Protein AF-A0A353VS30-F1 (afdb_monomer)

Structure (mmCIF, N/CA/C/O backbone):
data_AF-A0A353VS30-F1
#
_entry.id   AF-A0A353VS30-F1
#
loop_
_atom_site.group_PDB
_atom_site.id
_atom_site.type_symbol
_atom_site.label_atom_id
_atom_site.label_alt_id
_atom_site.label_comp_id
_atom_site.label_asym_id
_atom_site.label_entity_id
_atom_site.label_seq_id
_atom_site.pdbx_PDB_ins_code
_atom_site.Cartn_x
_atom_site.Cartn_y
_atom_site.Cartn_z
_atom_site.occupancy
_atom_site.B_iso_or_equiv
_atom_site.auth_seq_id
_atom_site.auth_comp_id
_atom_site.auth_asym_id
_atom_site.auth_atom_id
_atom_site.pdbx_PDB_model_num
ATOM 1 N N . MET A 1 1 ? -18.199 0.343 0.682 1.00 45.50 1 MET A N 1
ATOM 2 C CA . MET A 1 1 ? -16.926 -0.180 1.217 1.00 45.50 1 MET A CA 1
ATOM 3 C C . MET A 1 1 ? -15.875 0.093 0.168 1.00 45.50 1 MET A C 1
ATOM 5 O O . MET A 1 1 ? -16.076 -0.318 -0.965 1.00 45.50 1 MET A O 1
ATOM 9 N N . THR A 1 2 ? -14.837 0.853 0.495 1.00 54.38 2 THR A N 1
ATOM 10 C CA . THR A 1 2 ? -13.725 1.086 -0.429 1.00 54.38 2 THR A CA 1
ATOM 11 C C . THR A 1 2 ? -12.935 -0.215 -0.499 1.00 54.38 2 THR A C 1
ATOM 13 O O . THR A 1 2 ? -12.343 -0.630 0.494 1.00 54.38 2 THR A O 1
ATOM 16 N N . THR A 1 3 ? -13.025 -0.925 -1.617 1.00 74.94 3 THR A N 1
ATOM 17 C CA . THR A 1 3 ? -12.225 -2.127 -1.852 1.00 74.94 3 THR A CA 1
ATOM 18 C C . THR A 1 3 ? -10.767 -1.708 -1.991 1.00 74.94 3 THR A C 1
ATOM 20 O O . THR A 1 3 ? -10.463 -0.805 -2.773 1.00 74.94 3 THR A O 1
ATOM 23 N N . LEU A 1 4 ? -9.878 -2.323 -1.208 1.00 88.81 4 LEU A N 1
ATOM 24 C CA . LEU A 1 4 ? -8.439 -2.136 -1.377 1.00 88.81 4 LEU A CA 1
ATOM 25 C C . LEU A 1 4 ? -8.020 -2.662 -2.755 1.00 88.81 4 LEU A C 1
ATOM 27 O O . L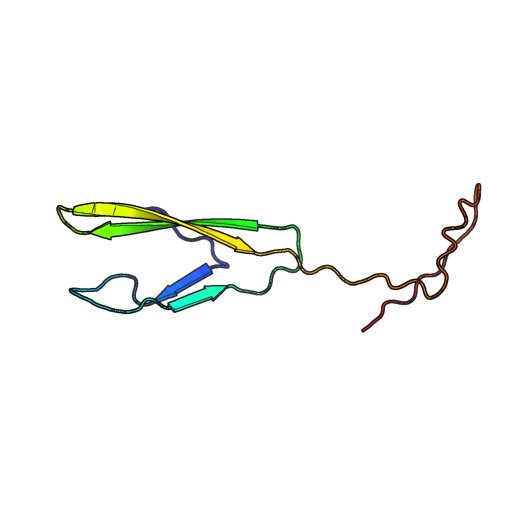EU A 1 4 ? -8.633 -3.613 -3.242 1.00 88.81 4 LEU A O 1
ATOM 31 N N . PRO A 1 5 ? -7.006 -2.059 -3.392 1.00 93.06 5 PRO A N 1
ATOM 32 C CA . PRO A 1 5 ? -6.454 -2.628 -4.607 1.00 93.06 5 PRO A CA 1
ATOM 33 C C . PRO A 1 5 ? -5.736 -3.946 -4.297 1.00 93.06 5 PRO A C 1
ATOM 35 O O . PRO A 1 5 ? -5.168 -4.104 -3.219 1.00 93.06 5 PRO A O 1
ATOM 38 N N . ASP A 1 6 ? -5.703 -4.859 -5.267 1.00 94.62 6 ASP A N 1
ATOM 39 C CA . ASP A 1 6 ? -5.224 -6.239 -5.074 1.00 94.62 6 ASP A CA 1
ATOM 40 C C . ASP A 1 6 ? -3.766 -6.341 -4.590 1.00 94.62 6 ASP A C 1
ATOM 42 O O . ASP A 1 6 ? -3.385 -7.322 -3.953 1.00 94.62 6 ASP A O 1
ATOM 46 N N . TRP A 1 7 ? -2.964 -5.304 -4.850 1.00 96.06 7 TRP A N 1
ATOM 47 C CA . TRP A 1 7 ? -1.565 -5.214 -4.435 1.00 96.06 7 TRP A CA 1
ATOM 48 C C . TRP A 1 7 ? -1.366 -4.773 -2.981 1.00 96.06 7 TRP A C 1
ATOM 50 O O . TRP A 1 7 ? -0.228 -4.771 -2.523 1.00 96.06 7 TRP A O 1
ATOM 60 N N . LEU A 1 8 ? -2.420 -4.360 -2.267 1.00 95.69 8 LEU A N 1
ATOM 61 C CA . LEU A 1 8 ? -2.344 -3.849 -0.897 1.00 95.69 8 LEU A CA 1
ATOM 62 C C . LEU A 1 8 ? -3.243 -4.662 0.040 1.00 95.69 8 LEU A C 1
ATOM 64 O O . LEU A 1 8 ? -4.466 -4.671 -0.093 1.00 95.69 8 LEU A O 1
ATOM 68 N N . ARG A 1 9 ? -2.639 -5.295 1.046 1.00 94.06 9 ARG A N 1
ATOM 69 C CA . ARG A 1 9 ? -3.326 -6.081 2.078 1.00 94.06 9 ARG A CA 1
ATOM 70 C C . ARG A 1 9 ? -3.196 -5.404 3.439 1.00 94.06 9 ARG A C 1
ATOM 72 O O . ARG A 1 9 ? -2.156 -4.837 3.762 1.00 94.06 9 ARG A O 1
ATOM 79 N N . ILE A 1 10 ? -4.264 -5.456 4.236 1.00 91.75 10 ILE A N 1
ATOM 80 C CA . ILE A 1 10 ? -4.337 -4.826 5.561 1.00 91.75 10 ILE A CA 1
ATOM 81 C C . ILE A 1 10 ? -4.897 -5.823 6.573 1.00 91.75 10 ILE A C 1
ATOM 83 O O . ILE A 1 10 ? -5.927 -6.449 6.312 1.00 91.75 10 ILE A O 1
ATOM 87 N N . SER A 1 11 ? -4.247 -5.956 7.732 1.00 91.31 11 SER A N 1
ATOM 88 C CA . SER A 1 11 ? -4.696 -6.854 8.800 1.00 91.31 11 SER A CA 1
ATOM 89 C C . SER A 1 11 ? -4.434 -6.281 10.204 1.00 91.31 11 SER A C 1
ATOM 91 O O . SER A 1 11 ? -3.351 -5.758 10.456 1.00 91.31 11 SER A O 1
ATOM 93 N N . PRO A 1 12 ? -5.388 -6.381 11.147 1.00 90.44 12 PRO A N 1
ATOM 94 C CA . PRO A 1 12 ? -6.762 -6.836 10.947 1.00 90.44 12 PRO A CA 1
ATOM 95 C C . PRO A 1 12 ? -7.618 -5.758 10.253 1.00 90.44 12 PRO A C 1
ATOM 97 O O . PRO A 1 12 ? -7.416 -4.563 10.451 1.00 90.44 12 PRO A O 1
ATOM 100 N N . ALA A 1 13 ? -8.621 -6.170 9.470 1.00 87.12 13 ALA A N 1
ATOM 101 C CA . ALA A 1 13 ? -9.536 -5.241 8.784 1.00 87.12 13 ALA A CA 1
ATOM 102 C C . ALA A 1 13 ? -10.525 -4.529 9.733 1.00 87.12 13 ALA A C 1
ATOM 104 O O . ALA A 1 13 ? -11.210 -3.585 9.343 1.00 87.12 13 ALA A O 1
ATOM 105 N N . SER A 1 14 ? -10.632 -4.996 10.979 1.00 87.19 14 SER A N 1
ATOM 106 C CA . SER A 1 14 ? -11.439 -4.380 12.031 1.00 87.19 14 SER A CA 1
ATOM 107 C C . SER A 1 14 ? -10.860 -4.711 13.405 1.00 87.19 14 SER A C 1
ATOM 109 O O . SER A 1 14 ? -10.130 -5.688 13.564 1.00 87.19 14 SER A O 1
ATOM 111 N N . GLY A 1 15 ? -11.193 -3.903 14.407 1.00 87.75 15 GLY A N 1
ATOM 112 C CA . GLY A 1 15 ? -10.719 -4.084 15.774 1.00 87.75 15 GLY A CA 1
ATOM 113 C C . GLY A 1 15 ? -11.519 -3.244 16.764 1.00 87.75 15 GLY A C 1
ATOM 114 O O . GLY A 1 15 ? -12.399 -2.473 16.377 1.00 87.75 15 GLY A O 1
ATOM 115 N N . LYS A 1 16 ? -11.225 -3.407 18.055 1.00 86.06 16 LYS A N 1
ATOM 116 C CA . LYS A 1 16 ? -11.809 -2.607 19.138 1.00 86.06 16 LYS A CA 1
ATOM 117 C C . LYS A 1 16 ? -10.704 -2.077 20.039 1.00 86.06 16 LYS A C 1
ATOM 119 O O . LYS A 1 16 ? -9.816 -2.831 20.419 1.00 86.06 16 LYS A O 1
ATOM 124 N N . GLY A 1 17 ? -10.828 -0.813 20.439 1.00 82.94 17 GLY A N 1
ATOM 125 C CA . GLY A 1 17 ? -9.861 -0.166 21.322 1.00 82.94 17 GLY A CA 1
ATOM 126 C C . GLY A 1 17 ? -8.507 0.099 20.650 1.00 82.94 17 GLY A C 1
ATOM 127 O O . GLY A 1 17 ? -8.396 0.003 19.426 1.00 82.94 17 GLY A O 1
ATOM 128 N N . PRO A 1 18 ? -7.486 0.473 21.439 1.00 82.12 18 PRO A N 1
ATOM 129 C CA . PRO A 1 18 ? -6.135 0.690 20.939 1.00 82.12 18 PRO A CA 1
ATOM 130 C C . PRO A 1 18 ? -5.567 -0.589 20.319 1.00 82.12 18 PRO A C 1
ATOM 132 O O . PRO A 1 18 ? -5.652 -1.664 20.910 1.00 82.12 18 PRO A O 1
ATOM 135 N N . GLY A 1 19 ? -4.961 -0.465 19.144 1.00 84.62 19 GLY A N 1
ATOM 136 C CA . GLY A 1 19 ? -4.364 -1.587 18.437 1.00 84.62 19 GLY A CA 1
ATOM 137 C C . GLY A 1 19 ? -3.479 -1.121 17.292 1.00 84.62 19 GLY A C 1
ATOM 138 O O . GLY A 1 19 ? -3.452 0.060 16.945 1.00 84.62 19 GLY A O 1
ATOM 139 N N . SER A 1 20 ? -2.754 -2.068 16.711 1.00 87.12 20 SER A N 1
ATOM 140 C CA . SER A 1 20 ? -1.910 -1.842 15.541 1.00 87.12 20 SER A CA 1
ATOM 141 C C . SER A 1 20 ? -2.508 -2.539 14.327 1.00 87.12 20 SER A C 1
ATOM 143 O O . SER A 1 20 ? -3.150 -3.581 14.449 1.00 87.12 20 SER A O 1
ATOM 145 N N . VAL A 1 21 ? -2.279 -1.953 13.157 1.00 89.12 21 VAL A N 1
ATOM 146 C CA . VAL A 1 21 ? -2.690 -2.495 11.862 1.00 89.12 21 VAL A CA 1
ATOM 147 C C . VAL A 1 21 ? -1.431 -2.677 11.025 1.00 89.12 21 VAL A C 1
ATOM 149 O O . VAL A 1 21 ? -0.618 -1.756 10.939 1.00 89.12 21 VAL A O 1
ATOM 152 N N . SER A 1 22 ? -1.257 -3.851 10.425 1.00 91.44 22 SER A N 1
ATOM 153 C CA . SER A 1 22 ? -0.203 -4.100 9.446 1.00 91.44 22 SER A CA 1
ATOM 154 C C . SER A 1 22 ? -0.711 -3.823 8.034 1.00 91.44 22 SER A C 1
ATOM 156 O O . SER A 1 22 ? -1.871 -4.086 7.707 1.00 91.44 22 SER A O 1
ATOM 158 N N . MET A 1 23 ? 0.173 -3.277 7.200 1.00 91.62 23 MET A N 1
ATOM 159 C CA . MET A 1 23 ? -0.056 -3.071 5.774 1.00 91.62 23 MET A CA 1
ATOM 160 C C . MET A 1 23 ? 1.064 -3.761 5.006 1.00 91.62 23 MET A C 1
ATOM 162 O O . MET A 1 23 ? 2.236 -3.586 5.336 1.00 91.62 23 MET A O 1
ATOM 166 N N . GLU A 1 24 ? 0.701 -4.532 3.993 1.00 95.38 24 GLU A N 1
ATOM 167 C CA . GLU A 1 24 ? 1.636 -5.265 3.148 1.00 95.38 24 GLU A CA 1
ATOM 168 C C . GLU A 1 24 ? 1.329 -4.955 1.685 1.00 95.38 24 GLU A C 1
ATOM 170 O O . GLU A 1 24 ? 0.175 -5.041 1.260 1.00 95.38 24 GLU A O 1
ATOM 175 N N . ALA A 1 25 ? 2.356 -4.565 0.931 1.00 95.88 25 ALA A N 1
ATOM 176 C CA . ALA A 1 25 ? 2.236 -4.215 -0.476 1.00 95.88 25 ALA A CA 1
ATOM 177 C C . ALA A 1 25 ? 3.070 -5.170 -1.333 1.00 95.88 25 ALA A C 1
ATOM 179 O O . ALA A 1 25 ? 4.248 -5.386 -1.048 1.00 95.88 25 ALA A O 1
ATOM 180 N N . ASP A 1 26 ? 2.479 -5.687 -2.406 1.00 97.31 26 ASP A N 1
ATOM 181 C CA . ASP A 1 26 ? 3.213 -6.447 -3.417 1.00 97.31 26 ASP A CA 1
ATOM 182 C C . ASP A 1 26 ? 4.259 -5.548 -4.105 1.00 97.31 26 ASP A C 1
ATOM 184 O O . ASP A 1 26 ? 4.088 -4.321 -4.140 1.00 97.31 26 ASP A O 1
ATOM 188 N N . PRO A 1 27 ? 5.336 -6.107 -4.689 1.00 95.19 27 PRO A N 1
ATOM 189 C CA . PRO A 1 27 ? 6.277 -5.338 -5.497 1.00 95.19 27 PRO A CA 1
ATOM 190 C C . PRO A 1 27 ? 5.574 -4.534 -6.599 1.00 95.19 27 PRO A C 1
ATOM 192 O O . PRO A 1 27 ? 4.525 -4.928 -7.122 1.00 95.19 27 PRO A O 1
ATOM 195 N N . ASN A 1 28 ? 6.141 -3.381 -6.947 1.00 94.81 28 ASN A N 1
ATOM 196 C CA . ASN A 1 28 ? 5.627 -2.531 -8.013 1.00 94.81 28 ASN A CA 1
ATOM 197 C C . ASN A 1 28 ? 6.639 -2.460 -9.157 1.00 94.81 28 ASN A C 1
ATOM 199 O O . ASN A 1 28 ? 7.501 -1.597 -9.149 1.00 94.81 28 ASN A O 1
ATOM 203 N N . GLU A 1 29 ? 6.530 -3.342 -10.148 1.00 91.56 29 GLU A N 1
ATOM 204 C CA . GLU A 1 29 ? 7.422 -3.364 -11.324 1.00 91.56 29 GLU A CA 1
ATOM 205 C C . GLU A 1 29 ? 7.032 -2.334 -12.410 1.00 91.56 29 GLU A C 1
ATOM 207 O O . GLU A 1 29 ? 7.635 -2.290 -13.479 1.00 91.56 29 GLU A O 1
ATOM 212 N N . GLY A 1 30 ? 5.985 -1.534 -12.169 1.00 88.06 30 GLY A N 1
ATOM 213 C CA . GLY A 1 30 ? 5.442 -0.559 -13.117 1.00 88.06 30 GLY A CA 1
ATOM 214 C C . GLY A 1 30 ? 5.705 0.893 -12.718 1.00 88.06 30 GLY A C 1
ATOM 215 O O . GLY A 1 30 ? 6.719 1.225 -12.113 1.00 88.06 30 GLY A O 1
ATOM 216 N N . CYS A 1 31 ? 4.774 1.784 -13.069 1.00 91.94 31 CYS A N 1
ATOM 217 C CA . CYS A 1 31 ? 4.804 3.184 -12.641 1.00 91.94 31 CYS A CA 1
ATOM 218 C C . CYS A 1 31 ? 4.421 3.345 -11.163 1.00 91.94 31 CYS A C 1
ATOM 220 O O . CYS A 1 31 ? 3.791 2.470 -10.569 1.00 91.94 31 CYS A O 1
ATOM 222 N N . ASP A 1 32 ? 4.757 4.502 -10.587 1.00 94.38 32 ASP A N 1
ATOM 223 C CA . ASP A 1 32 ? 4.332 4.883 -9.238 1.00 94.38 32 ASP A CA 1
ATOM 224 C C . ASP A 1 32 ? 2.809 4.740 -9.089 1.00 94.38 32 ASP A C 1
ATOM 226 O O . ASP A 1 32 ? 2.041 5.125 -9.975 1.00 94.38 32 ASP A O 1
ATOM 230 N N . ARG A 1 33 ? 2.372 4.180 -7.960 1.00 96.56 33 ARG A N 1
ATOM 231 C CA . ARG A 1 33 ? 0.957 3.925 -7.673 1.00 96.56 33 A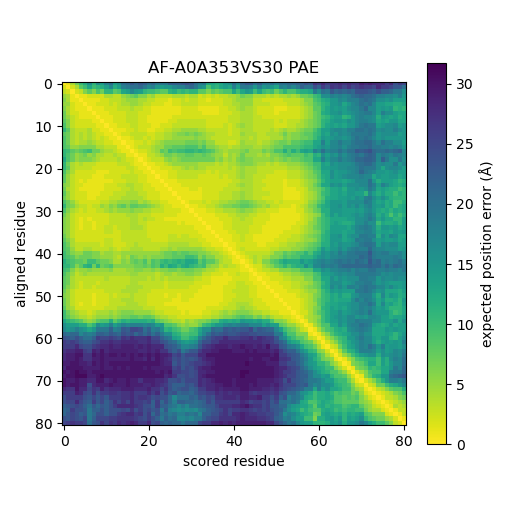RG A CA 1
ATOM 232 C C . ARG A 1 33 ? 0.569 4.412 -6.288 1.00 96.56 33 ARG A C 1
ATOM 234 O O . ARG A 1 33 ? 1.413 4.564 -5.403 1.00 96.56 33 ARG A O 1
ATOM 241 N N . SER A 1 34 ? -0.722 4.654 -6.094 1.00 95.88 34 SER A N 1
ATOM 242 C CA . SER A 1 34 ? -1.263 5.072 -4.805 1.00 95.88 34 SER A CA 1
ATOM 243 C C . SER A 1 34 ? -2.623 4.450 -4.511 1.00 95.88 34 SER A C 1
ATOM 245 O O . SER A 1 34 ? -3.354 4.047 -5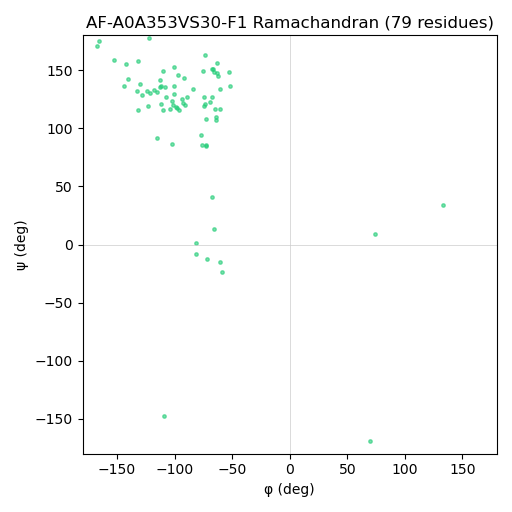.416 1.00 95.88 34 SER A O 1
ATOM 247 N N . ALA A 1 35 ? -2.946 4.352 -3.224 1.00 94.56 35 ALA A N 1
ATOM 248 C CA . ALA A 1 35 ? -4.227 3.871 -2.729 1.00 94.56 35 ALA A CA 1
ATOM 249 C C . ALA A 1 35 ? -4.683 4.700 -1.529 1.00 94.56 35 ALA A C 1
ATOM 251 O O . ALA A 1 35 ? -3.877 5.069 -0.676 1.00 94.56 35 ALA A O 1
ATOM 252 N N . ALA A 1 36 ? -5.986 4.957 -1.444 1.00 92.81 36 ALA A N 1
ATOM 253 C CA . ALA A 1 36 ? -6.599 5.548 -0.264 1.00 92.81 36 ALA A CA 1
ATOM 254 C C . ALA A 1 36 ? -7.129 4.438 0.652 1.00 92.81 36 ALA A C 1
ATOM 256 O O . ALA A 1 36 ? -7.929 3.600 0.235 1.00 92.81 36 ALA A O 1
ATOM 257 N N . VAL A 1 37 ? -6.704 4.460 1.909 1.00 90.06 37 VAL A N 1
ATOM 258 C CA . VAL A 1 37 ? -7.152 3.557 2.966 1.00 90.06 37 VAL A CA 1
ATOM 259 C C . VAL A 1 37 ? -7.986 4.362 3.945 1.00 90.06 37 VAL A C 1
ATOM 261 O O . VAL A 1 37 ? -7.474 5.260 4.608 1.00 90.06 37 VAL A O 1
ATOM 264 N N . THR A 1 38 ? -9.269 4.040 4.058 1.00 89.75 38 THR A N 1
ATOM 265 C CA . THR A 1 38 ? -10.159 4.697 5.018 1.00 89.75 38 THR A CA 1
ATOM 266 C C . THR A 1 38 ? -10.364 3.808 6.235 1.00 89.75 38 THR A C 1
ATOM 268 O O . THR A 1 38 ? -10.895 2.705 6.129 1.00 89.75 38 THR A O 1
ATOM 271 N N . VAL A 1 39 ? -9.981 4.317 7.401 1.00 86.75 39 VAL A N 1
ATOM 272 C CA . VAL A 1 39 ? -10.265 3.721 8.704 1.00 86.75 39 VAL A CA 1
ATOM 273 C C . VAL A 1 39 ? -11.478 4.434 9.286 1.00 86.75 39 VAL A C 1
ATOM 275 O O . VAL A 1 39 ? -11.440 5.640 9.523 1.00 86.75 39 VAL A O 1
ATOM 278 N N . ALA A 1 40 ? -12.561 3.695 9.507 1.00 87.56 40 ALA A N 1
ATOM 279 C CA . ALA A 1 40 ? -13.796 4.222 10.076 1.00 87.56 40 ALA A CA 1
ATOM 280 C C . ALA A 1 40 ? -14.033 3.647 11.475 1.00 87.56 40 ALA A C 1
ATOM 282 O O . ALA A 1 40 ? -13.894 2.442 11.691 1.00 87.56 40 ALA A O 1
ATOM 283 N N . ALA A 1 41 ? -14.434 4.503 12.414 1.00 84.69 41 ALA A N 1
ATOM 284 C CA . ALA A 1 41 ? -14.921 4.090 13.723 1.00 84.69 41 ALA A CA 1
ATOM 285 C C . ALA A 1 41 ? -16.454 4.131 13.748 1.00 84.69 41 ALA A C 1
ATOM 287 O O . ALA A 1 41 ? -17.063 5.096 13.284 1.00 84.69 41 ALA A O 1
ATOM 288 N N . SER A 1 42 ? -17.096 3.111 14.324 1.00 82.88 42 SER A N 1
ATOM 289 C CA . SER A 1 42 ? -18.553 3.121 14.508 1.00 82.88 42 SER A CA 1
ATOM 290 C C . SER A 1 42 ? -18.974 4.301 15.383 1.00 82.88 42 SER A C 1
ATOM 292 O O . SER A 1 42 ? -18.600 4.369 16.552 1.00 82.88 42 SER A O 1
ATOM 294 N N . GLY A 1 43 ? -19.755 5.223 14.816 1.00 83.69 43 GLY A N 1
ATOM 295 C CA . GLY A 1 43 ? -20.221 6.430 15.508 1.00 83.69 43 GLY A CA 1
ATOM 296 C C . GLY A 1 43 ? -19.151 7.509 15.714 1.00 83.69 43 GLY A C 1
ATOM 297 O O . GLY A 1 43 ? -19.405 8.469 16.435 1.00 83.69 43 GLY A O 1
ATOM 298 N N . GLY A 1 44 ? -17.972 7.362 15.102 1.00 84.00 44 GLY A N 1
ATOM 299 C CA . GLY A 1 44 ? -16.863 8.311 15.192 1.00 84.00 44 GLY A CA 1
ATOM 300 C C . GLY A 1 44 ? -16.409 8.840 13.826 1.00 84.00 44 GLY A C 1
ATOM 301 O O . GLY A 1 44 ? -16.941 8.437 12.787 1.00 84.00 44 GLY A O 1
ATOM 302 N N . PRO A 1 45 ? -15.421 9.750 13.804 1.00 86.25 45 PRO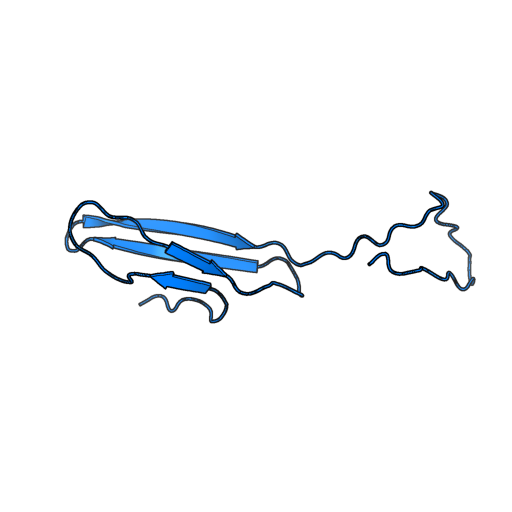 A N 1
ATOM 303 C CA . PRO A 1 45 ? -14.847 10.251 12.563 1.00 86.25 45 PRO A CA 1
ATOM 304 C C . PRO A 1 45 ? -14.095 9.145 11.812 1.00 86.25 45 PRO A C 1
ATOM 306 O O . PRO A 1 45 ? -13.551 8.215 12.410 1.00 86.25 45 PRO A O 1
ATOM 309 N N . SER A 1 46 ? -14.052 9.267 10.486 1.00 89.38 46 SER A N 1
ATOM 310 C CA . SER A 1 46 ? -13.206 8.430 9.631 1.00 89.38 46 SER A CA 1
ATOM 311 C C . SER A 1 46 ? -11.902 9.152 9.307 1.00 89.38 46 SER A C 1
ATOM 313 O O . SER A 1 46 ? -11.890 10.370 9.135 1.00 89.38 46 SER A O 1
ATOM 315 N N . VAL A 1 47 ? -10.815 8.395 9.196 1.00 89.00 47 VAL A N 1
ATOM 316 C CA . VAL A 1 47 ? -9.494 8.883 8.791 1.00 89.00 47 VAL A CA 1
ATOM 317 C C . VAL A 1 47 ? -9.128 8.226 7.470 1.00 8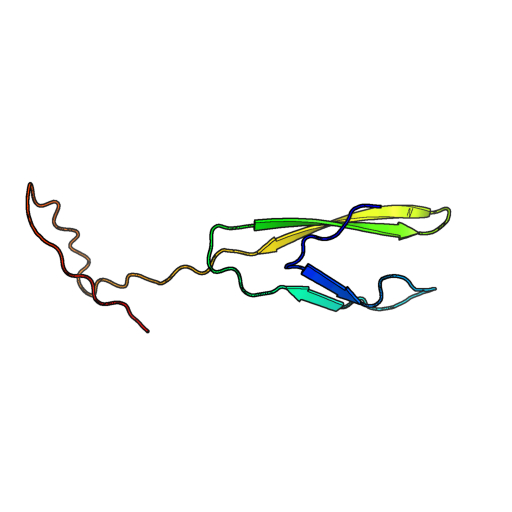9.00 47 VAL A C 1
ATOM 319 O O . VAL A 1 47 ? -9.228 7.009 7.340 1.00 89.00 47 VAL A O 1
ATOM 322 N N . THR A 1 48 ? -8.687 9.021 6.499 1.00 91.00 48 THR A N 1
ATOM 323 C CA . THR A 1 48 ? -8.167 8.507 5.229 1.00 91.00 48 THR A CA 1
ATOM 324 C C . THR A 1 48 ? -6.657 8.684 5.188 1.00 91.00 48 THR A C 1
ATOM 326 O O . THR A 1 48 ? -6.145 9.781 5.391 1.00 91.00 48 THR A O 1
ATOM 329 N N . LEU A 1 49 ? -5.960 7.588 4.918 1.00 89.81 49 LEU A N 1
ATOM 330 C CA . LEU A 1 49 ? -4.520 7.505 4.740 1.00 89.81 49 LEU A CA 1
ATOM 331 C C . LEU A 1 49 ? -4.233 7.270 3.258 1.00 89.81 49 LEU A C 1
ATOM 333 O O . LEU A 1 49 ? -4.866 6.419 2.636 1.00 89.81 49 LEU A O 1
ATOM 337 N N . THR A 1 50 ? -3.266 7.988 2.700 1.00 94.00 50 THR A N 1
ATOM 338 C CA . THR A 1 50 ? -2.797 7.738 1.333 1.00 94.00 50 THR A CA 1
ATOM 339 C C . THR A 1 50 ? -1.528 6.902 1.393 1.00 94.00 50 THR A C 1
ATOM 341 O O . THR A 1 50 ? -0.522 7.343 1.941 1.00 94.00 50 THR A O 1
ATOM 344 N N . VAL A 1 51 ? -1.574 5.707 0.813 1.00 93.88 51 VAL A N 1
ATOM 345 C CA . VAL A 1 51 ? -0.411 4.841 0.613 1.00 93.88 51 VAL A CA 1
ATOM 346 C C . VAL A 1 51 ? 0.151 5.134 -0.768 1.00 93.88 51 VAL A C 1
ATOM 348 O O . VAL A 1 51 ? -0.565 5.000 -1.759 1.00 93.88 51 VAL A O 1
ATOM 351 N N . THR A 1 52 ? 1.414 5.538 -0.845 1.00 95.62 52 THR A N 1
ATOM 352 C CA . THR A 1 52 ? 2.141 5.719 -2.104 1.00 95.62 52 THR A CA 1
ATOM 353 C C . THR A 1 52 ? 3.243 4.676 -2.207 1.00 95.62 52 THR A C 1
ATOM 355 O O . THR A 1 52 ? 3.956 4.407 -1.242 1.00 95.62 52 THR A O 1
ATOM 358 N N . GLN A 1 53 ? 3.375 4.070 -3.383 1.00 97.12 53 GLN A N 1
ATOM 359 C CA . GLN A 1 53 ? 4.414 3.093 -3.665 1.00 97.12 53 GLN A CA 1
ATOM 360 C C . GLN A 1 53 ? 5.083 3.442 -4.989 1.00 97.12 53 GLN A C 1
ATOM 362 O O . GLN A 1 53 ? 4.453 3.399 -6.049 1.00 97.12 53 GLN A O 1
ATOM 367 N N . SER A 1 54 ? 6.370 3.770 -4.923 1.00 94.62 54 SER A N 1
ATOM 368 C CA . SER A 1 54 ? 7.175 4.010 -6.116 1.00 94.62 54 SER A CA 1
ATOM 369 C C . SER A 1 54 ? 7.262 2.751 -6.973 1.00 94.62 54 SER A C 1
ATOM 371 O O . SER A 1 54 ? 7.292 1.631 -6.459 1.00 94.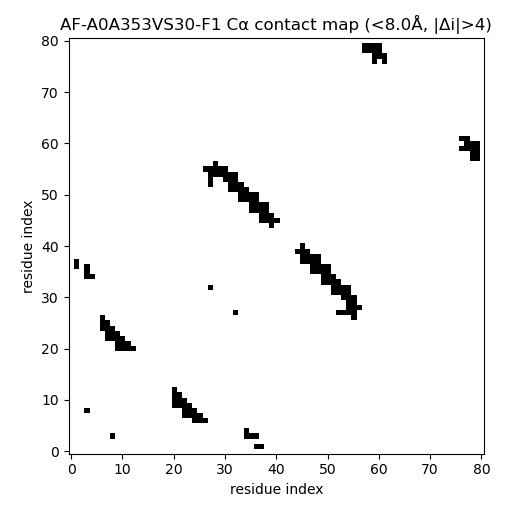62 54 SER A O 1
ATOM 373 N N . GLY A 1 55 ? 7.297 2.947 -8.283 1.00 92.56 55 GLY A N 1
ATOM 374 C CA . GLY A 1 55 ? 7.673 1.918 -9.236 1.00 92.56 55 GLY A CA 1
ATOM 375 C C . GLY A 1 55 ? 9.133 1.522 -9.071 1.00 92.56 55 GLY A C 1
ATOM 376 O O . GLY A 1 55 ? 9.976 2.352 -8.714 1.00 92.56 55 GLY A O 1
ATOM 377 N N . ARG A 1 56 ? 9.449 0.260 -9.348 1.00 86.62 56 ARG A N 1
ATOM 378 C CA . ARG A 1 56 ? 10.819 -0.224 -9.417 1.00 86.62 56 ARG A CA 1
ATOM 379 C C . ARG A 1 56 ? 11.489 0.472 -10.591 1.00 86.62 56 ARG A C 1
ATOM 381 O O . ARG A 1 56 ? 11.076 0.336 -11.739 1.00 86.62 56 ARG A O 1
ATOM 388 N N . ARG A 1 57 ? 12.514 1.261 -10.286 1.00 78.00 57 ARG A N 1
ATOM 389 C CA . ARG A 1 57 ? 13.364 1.893 -11.290 1.00 78.00 57 ARG A CA 1
ATOM 390 C C . ARG A 1 57 ? 14.659 1.113 -11.307 1.00 78.00 57 ARG A C 1
ATOM 392 O O . ARG A 1 57 ? 15.354 1.073 -10.297 1.00 78.00 57 ARG A O 1
ATOM 399 N N . GLU A 1 58 ? 14.954 0.480 -12.432 1.00 68.75 58 GLU A N 1
ATOM 400 C CA . GLU A 1 58 ? 16.304 -0.015 -12.661 1.00 68.75 58 GLU A CA 1
ATOM 401 C C . GLU A 1 58 ? 17.200 1.210 -12.859 1.00 68.75 58 GLU A C 1
ATOM 403 O O . GLU A 1 58 ? 16.902 2.032 -13.737 1.00 68.75 58 GLU A O 1
ATOM 408 N N . PRO A 1 59 ? 18.256 1.396 -12.052 1.00 59.00 59 PRO A N 1
ATOM 409 C CA . PRO A 1 59 ? 19.264 2.378 -12.385 1.00 59.00 59 PRO A CA 1
ATOM 410 C C . PRO A 1 59 ? 19.924 1.916 -13.686 1.00 59.00 59 PRO A C 1
ATOM 412 O O . PRO A 1 59 ? 20.636 0.917 -13.733 1.00 59.00 59 PRO A O 1
ATOM 415 N N . PHE A 1 60 ? 19.670 2.636 -14.774 1.00 54.50 60 PHE A N 1
ATOM 416 C CA . PHE A 1 60 ? 20.544 2.560 -15.935 1.00 54.50 60 PHE A CA 1
ATOM 417 C C . PHE A 1 60 ? 21.791 3.378 -15.591 1.00 54.50 60 PHE A C 1
ATOM 419 O O . PHE A 1 60 ? 21.851 4.580 -15.844 1.00 54.50 60 PHE A O 1
ATOM 426 N N . GLY A 1 61 ? 22.745 2.735 -14.919 1.00 51.28 61 GLY A N 1
ATOM 427 C CA . GLY A 1 61 ? 24.064 3.286 -14.645 1.00 51.28 61 GLY A CA 1
ATOM 428 C C . GLY A 1 61 ? 24.926 3.199 -15.899 1.00 51.28 61 GLY A C 1
ATOM 429 O O . GLY A 1 61 ? 25.531 2.170 -16.180 1.00 51.28 61 GLY A O 1
ATOM 430 N N . GLY A 1 62 ? 24.972 4.268 -16.691 1.00 51.06 62 GLY A N 1
ATOM 431 C CA . GLY A 1 62 ? 26.060 4.443 -17.647 1.00 51.06 62 GLY A CA 1
ATOM 432 C C . GLY A 1 62 ? 27.315 4.854 -16.880 1.00 51.06 62 GLY A C 1
ATOM 433 O O . GLY A 1 62 ? 27.311 5.895 -16.232 1.00 51.06 62 GLY A O 1
ATOM 434 N N . SER A 1 63 ? 28.383 4.053 -16.947 1.00 53.56 63 SER A N 1
ATOM 435 C CA . SER A 1 63 ? 29.703 4.406 -16.389 1.00 53.56 63 SER A CA 1
ATOM 436 C C . SER A 1 63 ? 30.306 5.666 -17.022 1.00 53.56 63 SER A C 1
ATOM 438 O O . SER A 1 63 ? 31.262 6.210 -16.475 1.00 53.56 63 SER A O 1
ATOM 440 N N . ASP A 1 64 ? 29.784 6.114 -18.159 1.00 52.44 64 ASP A N 1
ATOM 441 C CA . ASP A 1 64 ? 30.212 7.340 -18.812 1.00 52.44 64 ASP A CA 1
ATOM 442 C C . ASP A 1 64 ? 29.083 8.360 -18.723 1.00 52.44 64 ASP A C 1
ATOM 444 O O . ASP A 1 64 ? 27.984 8.151 -19.234 1.00 52.44 64 ASP A O 1
ATOM 448 N N . THR A 1 65 ? 29.363 9.499 -18.098 1.00 49.34 65 THR A N 1
ATOM 449 C CA . THR A 1 65 ? 28.492 10.683 -18.060 1.00 49.34 65 THR A CA 1
ATOM 450 C C . THR A 1 65 ? 28.302 11.345 -19.433 1.00 49.34 65 THR A C 1
ATOM 452 O O . THR A 1 65 ? 27.805 12.466 -19.510 1.00 49.34 65 THR A O 1
ATOM 455 N N . ASP A 1 66 ? 28.681 10.670 -20.516 1.00 50.97 66 ASP A N 1
ATOM 456 C CA . ASP A 1 66 ? 28.612 11.163 -21.882 1.00 50.97 66 ASP A CA 1
ATOM 457 C C . ASP A 1 66 ? 27.403 10.529 -22.583 1.00 50.97 66 ASP A C 1
ATOM 459 O O . ASP A 1 66 ? 27.477 9.488 -23.238 1.00 50.97 66 ASP A O 1
ATOM 463 N N . ILE A 1 67 ? 26.231 11.154 -22.426 1.00 58.62 67 ILE A N 1
ATOM 464 C CA . ILE A 1 67 ? 25.099 10.881 -23.317 1.00 58.62 67 ILE A CA 1
ATOM 465 C C . ILE A 1 67 ? 25.455 11.533 -24.653 1.00 58.62 67 ILE A C 1
ATOM 467 O O . ILE A 1 67 ? 25.111 12.685 -24.921 1.00 58.62 67 ILE A O 1
ATOM 471 N N . ILE A 1 68 ? 26.188 10.800 -25.489 1.00 57.28 68 ILE A N 1
ATOM 472 C CA . ILE A 1 68 ? 26.485 11.227 -26.851 1.00 57.28 68 ILE A CA 1
ATOM 473 C C . ILE A 1 68 ? 25.144 11.280 -27.585 1.00 57.28 68 ILE A C 1
ATOM 475 O O . ILE A 1 68 ? 24.540 10.252 -27.896 1.00 57.28 68 ILE A O 1
ATOM 479 N N . THR A 1 69 ? 24.655 12.491 -27.849 1.00 56.72 69 THR A N 1
ATOM 480 C CA . THR A 1 69 ? 23.524 12.696 -28.757 1.00 56.72 69 THR A CA 1
ATOM 481 C C . THR A 1 69 ? 24.069 12.459 -30.163 1.00 56.72 69 THR A C 1
ATOM 483 O O . THR A 1 69 ? 24.575 13.375 -30.799 1.00 56.72 69 THR A O 1
ATOM 486 N N . ALA A 1 70 ? 24.113 11.200 -30.597 1.00 53.47 70 ALA A N 1
ATOM 487 C CA . ALA A 1 70 ? 24.557 10.855 -31.939 1.00 53.47 70 ALA A CA 1
ATOM 488 C C . ALA A 1 70 ? 23.353 10.879 -32.882 1.00 53.47 70 ALA A C 1
ATOM 490 O O . ALA A 1 70 ? 22.367 10.179 -32.638 1.00 53.47 70 ALA A O 1
ATOM 491 N N . ASP A 1 71 ? 23.471 11.620 -33.982 1.00 55.91 71 ASP A N 1
ATOM 492 C CA . ASP A 1 71 ? 22.496 11.758 -35.075 1.00 55.91 71 ASP A CA 1
ATOM 493 C C . ASP A 1 71 ? 22.313 10.449 -35.891 1.00 55.91 71 ASP A C 1
ATOM 495 O O . ASP A 1 71 ? 22.246 10.464 -37.119 1.00 55.91 71 ASP A O 1
ATOM 499 N N . GLY A 1 72 ? 22.267 9.290 -35.219 1.00 54.41 72 GLY A N 1
ATOM 500 C CA . GLY A 1 72 ? 22.131 7.960 -35.824 1.00 54.41 72 GLY A CA 1
ATOM 501 C C . GLY A 1 72 ? 23.097 6.880 -35.312 1.00 54.41 72 GLY A C 1
ATOM 502 O O . GLY A 1 72 ? 23.505 6.029 -36.099 1.00 54.41 72 GLY A O 1
ATOM 503 N N . GLY A 1 73 ? 23.482 6.881 -34.028 1.00 58.75 73 GLY A N 1
ATOM 504 C CA . GLY A 1 73 ? 24.328 5.833 -33.424 1.00 58.75 73 GLY A CA 1
ATOM 505 C C . GLY A 1 73 ? 23.551 4.787 -32.606 1.00 58.75 73 GLY A C 1
ATOM 506 O O . GLY A 1 73 ? 22.500 5.089 -32.048 1.00 58.75 73 GLY A O 1
ATOM 507 N N . THR A 1 74 ? 24.073 3.556 -32.498 1.00 63.69 74 THR A N 1
ATOM 508 C CA . THR A 1 74 ? 23.571 2.542 -31.542 1.00 63.69 74 THR A CA 1
ATOM 509 C C . THR A 1 74 ? 24.340 2.653 -30.225 1.00 63.69 74 THR A C 1
ATOM 511 O O . THR A 1 74 ? 25.558 2.485 -30.218 1.00 63.69 74 THR A O 1
ATOM 514 N N . PHE A 1 75 ? 23.636 2.916 -29.120 1.00 63.50 75 PHE A N 1
ATOM 515 C CA . PHE A 1 75 ? 24.199 2.949 -27.767 1.00 63.50 75 PHE A CA 1
ATOM 516 C C . PHE A 1 75 ? 23.838 1.664 -27.016 1.00 63.50 75 PHE A C 1
ATOM 518 O O . PHE A 1 75 ? 22.661 1.329 -26.882 1.00 63.50 75 PHE A O 1
ATOM 525 N N . ASN A 1 76 ? 24.848 0.940 -26.534 1.00 62.19 76 ASN A N 1
ATOM 526 C CA . ASN A 1 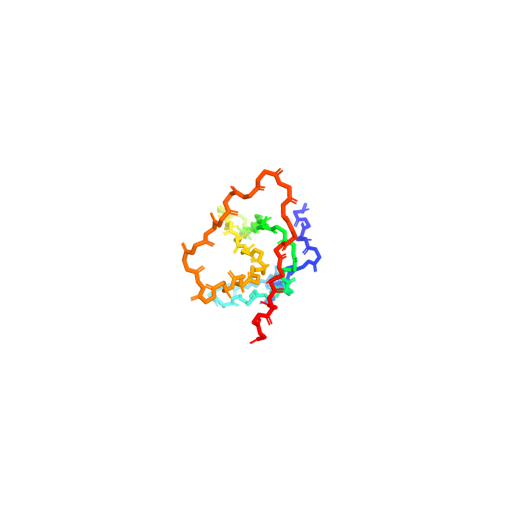76 ? 24.656 -0.277 -25.751 1.00 62.19 76 ASN A CA 1
ATOM 527 C C . ASN A 1 76 ? 24.725 0.070 -24.264 1.00 62.19 76 ASN A C 1
ATOM 529 O O . ASN A 1 76 ? 25.779 0.467 -23.774 1.00 62.19 76 ASN A O 1
ATOM 533 N N . VAL A 1 77 ? 23.617 -0.114 -23.547 1.00 61.59 77 VAL A N 1
ATOM 534 C CA . VAL A 1 77 ? 23.579 0.007 -22.084 1.00 61.59 77 VAL A CA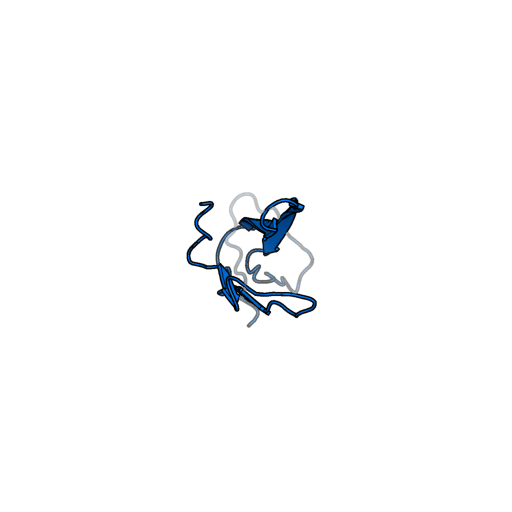 1
ATOM 535 C C . VAL A 1 77 ? 23.611 -1.386 -21.476 1.00 61.59 77 VAL A C 1
ATOM 537 O O . VAL A 1 77 ? 22.820 -2.251 -21.855 1.00 61.59 77 VAL A O 1
ATOM 540 N N . LEU A 1 78 ? 24.516 -1.601 -20.522 1.00 58.72 78 LEU A N 1
ATOM 541 C CA . LEU A 1 78 ? 24.499 -2.781 -19.666 1.00 58.72 78 LEU A CA 1
ATOM 542 C C . LEU A 1 78 ? 23.535 -2.524 -18.504 1.00 58.72 78 LEU A C 1
ATOM 544 O O . LEU A 1 78 ? 23.558 -1.457 -17.896 1.00 58.72 78 LEU A O 1
ATOM 548 N N . LYS A 1 79 ? 22.670 -3.494 -18.202 1.00 54.25 79 LYS A N 1
ATOM 549 C CA . LYS A 1 79 ? 21.832 -3.447 -17.002 1.00 54.25 79 LYS A CA 1
ATOM 550 C C . LYS A 1 79 ? 22.711 -3.738 -15.785 1.00 54.25 79 LYS A C 1
ATOM 552 O O . LYS A 1 79 ? 23.294 -4.819 -15.723 1.00 54.25 79 LYS A O 1
ATOM 557 N N . GLU A 1 80 ? 22.781 -2.811 -14.834 1.00 57.56 80 GLU A N 1
ATOM 558 C CA . GLU A 1 80 ? 23.341 -3.110 -13.514 1.00 57.56 80 GLU A CA 1
ATOM 559 C C . GLU A 1 80 ? 22.320 -3.944 -12.725 1.00 57.56 80 GLU A C 1
ATOM 561 O O . GLU A 1 80 ? 21.129 -3.623 -12.690 1.00 57.56 80 GLU A O 1
ATOM 566 N N . SER A 1 81 ? 22.778 -5.086 -12.208 1.00 57.81 81 SER A N 1
ATOM 567 C CA . SER A 1 81 ? 21.987 -6.080 -11.468 1.00 57.81 81 SER A CA 1
ATOM 568 C C . SER A 1 81 ? 21.812 -5.719 -10.002 1.00 57.81 81 SER A C 1
ATOM 570 O O . SER A 1 81 ? 22.841 -5.326 -9.408 1.00 57.81 81 SER A O 1
#

Sequence (81 aa):
MTTLPDWLRISPASGKGPGSVSMEADPNEGCDRSAAVTVAASGGPSVTLTVTQSGRREPFGGSDTDIITADGGTFNVLKES

pLDDT: mean 79.32, std 16.54, range [45.5, 97.31]

Solvent-accessible surface area (backbone atoms only — not comparable to full-atom values): 5749 Å² total; per-residue (Å²): 131,88,76,68,58,96,55,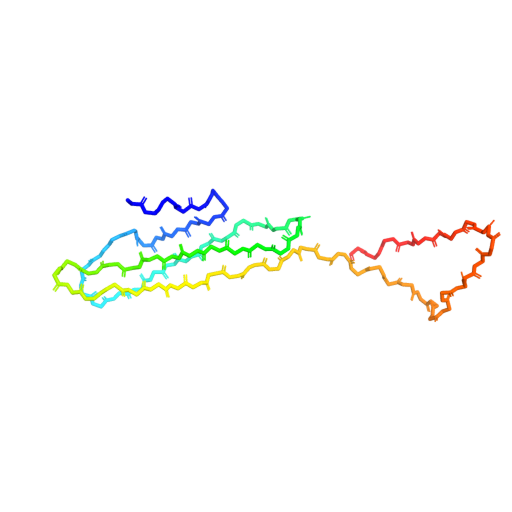49,48,65,44,65,89,70,85,75,81,91,80,81,72,50,76,50,70,58,88,42,84,51,71,66,47,73,48,79,46,74,51,74,44,95,98,54,76,68,48,77,46,80,50,75,46,72,30,60,72,79,65,76,63,63,94,56,96,67,82,74,87,56,102,82,68,91,83,87,79,65,81,69,129

Foldseek 3Di:
DPDWPPQKDKPPPDDDDDDDMDIGGHAAQDAKDKDWDWDDDDVDDIDIDIDIDGHDDQPQDDVDPDPPPDPDDDDDTDGDD

Nearest PDB structures (foldseek):
  3zmr-assembly2_B  TM=8.949E-01  e=5.741E-01  Bacteroides ovatus
  8pn9-assembly1_G  TM=4.355E-01  e=5.105E+00  Homo sapiens
  2ha1-assembly1_A  TM=4.047E-01  e=7.635E+00  Homo sapiens

Secondary structure (DSSP, 8-state):
--PPPTTEEEE-S--SSS---EEEE----SS-EEEEEEEE-TTS-EEEEEEEEPPP------SSS-----TTPPP-PPPP-

Mean predicted aligned error: 11.12 Å

Radius of gyration: 21.3 Å; Cα contacts (8 Å, |Δi|>4): 89; chains: 1; bounding box: 50×20×57 Å